Protein AF-A0A5J4PDR9-F1 (afdb_monomer_lite)

pLDDT: mean 91.51, std 6.68, range [62.25, 97.38]

Organism: NCBI:txid433724

InterPro domains:
  IPR003346 Transposase IS116/IS110/IS902, C-terminal [PF02371] (1-32)

Structure (mmCIF, N/CA/C/O backbone):
data_AF-A0A5J4PDR9-F1
#
_entry.id   AF-A0A5J4PDR9-F1
#
loop_
_atom_site.group_PDB
_atom_site.id
_atom_site.type_symbol
_atom_site.label_atom_id
_atom_site.label_alt_id
_atom_site.label_comp_id
_atom_site.label_asym_id
_atom_site.label_entity_id
_atom_site.label_seq_id
_atom_site.pdbx_PDB_ins_code
_atom_site.Cartn_x
_atom_site.Cartn_y
_atom_site.Cartn_z
_atom_site.occupancy
_atom_site.B_iso_or_equiv
_atom_site.auth_seq_id
_atom_site.auth_comp_id
_atom_site.auth_asym_id
_atom_site.auth_atom_id
_atom_site.pdbx_PDB_model_num
ATOM 1 N N . THR A 1 1 ? 7.003 10.759 -16.049 1.00 62.25 1 THR A N 1
ATOM 2 C CA . THR A 1 1 ? 6.297 11.601 -15.051 1.00 62.25 1 THR A CA 1
ATOM 3 C C . THR A 1 1 ? 6.981 11.498 -13.705 1.00 62.25 1 THR A C 1
ATOM 5 O O . THR A 1 1 ? 7.242 10.391 -13.244 1.00 62.25 1 THR A O 1
ATOM 8 N N . ARG A 1 2 ? 7.304 12.645 -13.103 1.00 75.31 2 ARG A N 1
ATOM 9 C CA . ARG A 1 2 ? 7.994 12.764 -11.811 1.00 75.31 2 ARG A CA 1
ATOM 10 C C . ARG A 1 2 ? 7.017 12.506 -10.663 1.00 75.31 2 ARG A C 1
ATOM 12 O O . ARG A 1 2 ? 5.892 12.992 -10.688 1.00 75.31 2 ARG A O 1
ATOM 19 N N . ILE A 1 3 ? 7.447 11.755 -9.654 1.00 80.38 3 ILE A N 1
ATOM 20 C CA . ILE A 1 3 ? 6.686 11.580 -8.413 1.00 80.38 3 ILE A CA 1
ATOM 21 C C . ILE A 1 3 ? 6.640 12.925 -7.684 1.00 80.38 3 ILE A C 1
ATOM 23 O O . ILE A 1 3 ? 7.685 13.527 -7.430 1.00 80.38 3 ILE A O 1
ATOM 27 N N . SER A 1 4 ? 5.439 13.391 -7.336 1.00 83.69 4 SER A N 1
ATOM 28 C CA . SER A 1 4 ? 5.283 14.616 -6.552 1.00 83.69 4 SER A CA 1
ATOM 29 C C . SER A 1 4 ? 5.943 14.470 -5.175 1.00 83.69 4 SER A C 1
ATOM 31 O O . SER A 1 4 ? 5.813 13.431 -4.518 1.00 83.69 4 SER A O 1
ATOM 33 N N . LYS A 1 5 ? 6.636 15.527 -4.733 1.00 83.75 5 LYS A N 1
ATOM 34 C CA . LYS A 1 5 ? 7.179 15.658 -3.369 1.00 83.75 5 LYS A CA 1
ATOM 35 C C . LYS A 1 5 ? 6.139 16.174 -2.366 1.00 83.75 5 LYS A C 1
ATOM 37 O O . LYS A 1 5 ? 6.466 16.369 -1.205 1.00 83.75 5 LYS A O 1
ATOM 42 N N . GLN A 1 6 ? 4.906 16.399 -2.812 1.00 85.88 6 GLN A N 1
ATOM 43 C CA . GLN A 1 6 ? 3.816 16.850 -1.958 1.00 85.88 6 GLN A CA 1
ATOM 44 C C . GLN A 1 6 ? 3.449 15.789 -0.905 1.00 85.88 6 GLN A C 1
ATOM 46 O O . GLN A 1 6 ? 3.557 14.579 -1.149 1.00 85.88 6 GLN A O 1
ATOM 51 N N . GLY A 1 7 ? 2.997 16.266 0.257 1.00 84.56 7 GLY A N 1
ATOM 52 C CA . GLY A 1 7 ? 2.651 15.457 1.426 1.00 84.56 7 GLY A CA 1
ATOM 53 C C . GLY A 1 7 ? 3.756 15.422 2.486 1.00 84.56 7 GLY A C 1
ATOM 54 O O . GLY A 1 7 ? 4.853 15.937 2.291 1.00 84.56 7 GLY A O 1
ATOM 55 N N . ASN A 1 8 ? 3.458 14.812 3.633 1.00 92.50 8 ASN A N 1
ATOM 56 C CA . ASN A 1 8 ? 4.387 14.745 4.757 1.00 92.50 8 ASN A CA 1
ATOM 57 C C . ASN A 1 8 ? 5.475 13.679 4.523 1.00 92.50 8 ASN A C 1
ATOM 59 O O . ASN A 1 8 ? 5.181 12.484 4.425 1.00 92.50 8 ASN A O 1
ATOM 63 N N . THR A 1 9 ? 6.739 14.106 4.476 1.00 91.75 9 THR A N 1
ATOM 64 C CA . THR A 1 9 ? 7.902 13.230 4.261 1.00 91.75 9 THR A CA 1
ATOM 65 C C . THR A 1 9 ? 8.033 12.141 5.325 1.00 91.75 9 THR A C 1
ATOM 67 O O . THR A 1 9 ? 8.371 11.009 4.982 1.00 91.75 9 THR A O 1
ATOM 70 N N . ARG A 1 10 ? 7.719 12.439 6.595 1.00 94.19 10 ARG A N 1
ATOM 71 C CA . ARG A 1 10 ? 7.801 11.460 7.693 1.00 94.19 10 ARG A CA 1
ATOM 72 C C . ARG A 1 10 ? 6.813 10.317 7.479 1.00 94.19 10 ARG A C 1
ATOM 74 O O . ARG A 1 10 ? 7.215 9.161 7.496 1.00 94.19 10 ARG A O 1
ATOM 81 N N . ILE A 1 11 ? 5.557 10.640 7.158 1.00 93.12 11 ILE A N 1
ATOM 82 C CA . ILE A 1 11 ? 4.515 9.637 6.871 1.00 93.12 11 ILE A CA 1
ATOM 83 C C . ILE A 1 11 ? 4.929 8.752 5.690 1.00 93.12 11 ILE A C 1
ATOM 85 O O . ILE A 1 11 ? 4.810 7.531 5.751 1.00 93.12 11 ILE A O 1
ATOM 89 N N . ARG A 1 12 ? 5.471 9.350 4.622 1.00 91.88 12 ARG A N 1
ATOM 90 C CA . ARG A 1 12 ? 5.951 8.594 3.453 1.00 91.88 12 ARG A CA 1
ATOM 91 C C . ARG A 1 12 ? 7.101 7.649 3.799 1.00 91.88 12 ARG A C 1
ATOM 93 O O . ARG A 1 12 ? 7.119 6.532 3.292 1.00 91.88 12 ARG A O 1
ATOM 100 N N . GLY A 1 13 ? 8.032 8.088 4.647 1.00 94.12 13 GLY A N 1
ATOM 101 C CA . GLY A 1 13 ? 9.124 7.252 5.146 1.00 94.12 13 GLY A CA 1
ATOM 102 C C . GLY A 1 13 ? 8.604 6.058 5.944 1.00 94.12 13 GLY A C 1
ATOM 103 O O . GLY A 1 13 ? 8.939 4.919 5.628 1.00 94.12 13 GLY A O 1
ATOM 104 N N . CYS A 1 14 ? 7.709 6.306 6.904 1.00 95.94 14 CYS A N 1
ATOM 105 C CA . CYS A 1 14 ? 7.110 5.259 7.733 1.00 95.94 14 CYS A CA 1
ATOM 106 C C . CYS A 1 14 ? 6.296 4.241 6.920 1.00 95.94 14 CYS A C 1
ATOM 108 O O . CYS A 1 14 ? 6.296 3.065 7.259 1.00 95.94 14 CYS A O 1
ATOM 110 N N . LEU A 1 15 ? 5.631 4.662 5.837 1.00 95.81 15 LEU A N 1
ATOM 111 C CA . LEU A 1 15 ? 4.802 3.783 5.001 1.00 95.81 15 LEU A CA 1
ATOM 112 C C . LEU A 1 15 ? 5.585 2.951 3.975 1.00 95.81 15 LEU A C 1
ATOM 114 O O . LEU A 1 15 ? 4.995 2.064 3.360 1.00 95.81 15 LEU A O 1
ATOM 118 N N . TYR A 1 16 ? 6.883 3.196 3.770 1.00 95.19 16 TYR A N 1
ATOM 119 C CA . TYR A 1 16 ? 7.653 2.484 2.742 1.00 95.19 16 TYR A CA 1
ATOM 120 C C . TYR A 1 16 ? 7.784 0.989 3.026 1.00 95.19 16 TYR A C 1
ATOM 122 O O . TYR A 1 16 ? 7.397 0.173 2.188 1.00 95.19 16 TYR A O 1
ATOM 130 N N . MET A 1 17 ? 8.260 0.621 4.216 1.00 96.69 17 MET A N 1
ATOM 131 C CA . MET A 1 17 ? 8.376 -0.791 4.594 1.00 96.69 17 MET A CA 1
ATOM 132 C C . MET A 1 17 ? 7.020 -1.504 4.718 1.00 96.69 17 MET A C 1
ATOM 134 O O . MET A 1 17 ? 6.885 -2.590 4.150 1.00 96.69 17 MET A O 1
ATOM 138 N N . PRO A 1 18 ? 5.986 -0.910 5.347 1.00 96.19 18 PRO A N 1
ATOM 139 C CA . PRO A 1 18 ? 4.637 -1.472 5.340 1.00 96.19 18 PRO A CA 1
ATOM 140 C C . PRO A 1 18 ? 4.091 -1.719 3.932 1.00 96.19 18 PRO A C 1
ATOM 142 O O . PRO A 1 18 ? 3.519 -2.775 3.681 1.00 96.19 18 PRO A O 1
ATOM 145 N N . ALA A 1 19 ? 4.311 -0.796 2.987 1.00 96.75 19 ALA A N 1
ATOM 146 C CA . ALA A 1 19 ? 3.878 -0.974 1.603 1.00 96.75 19 ALA A CA 1
ATOM 147 C C . ALA A 1 19 ? 4.589 -2.145 0.915 1.00 96.75 19 ALA A C 1
ATOM 149 O O . ALA A 1 19 ? 3.937 -2.927 0.228 1.00 96.75 19 ALA A O 1
ATOM 150 N N . LEU A 1 20 ? 5.901 -2.304 1.117 1.00 96.56 20 LEU A N 1
ATOM 151 C CA . LEU A 1 20 ? 6.642 -3.449 0.580 1.00 96.56 20 LEU A CA 1
ATOM 152 C C . LEU A 1 20 ? 6.160 -4.780 1.168 1.00 96.56 20 LEU A C 1
ATOM 154 O O . LEU A 1 20 ? 6.021 -5.752 0.428 1.00 96.56 20 LEU A O 1
ATOM 158 N N . SER A 1 21 ? 5.886 -4.815 2.474 1.00 97.19 21 SER A N 1
ATOM 159 C CA . SER A 1 21 ? 5.330 -5.993 3.147 1.00 97.19 21 SER A CA 1
ATOM 160 C C . SER A 1 21 ? 3.940 -6.335 2.604 1.00 97.19 21 SER A C 1
ATOM 162 O O . SER A 1 21 ? 3.707 -7.455 2.154 1.00 97.19 21 SER A O 1
ATOM 164 N N . ALA A 1 22 ? 3.050 -5.344 2.515 1.00 95.75 22 ALA A N 1
ATOM 165 C CA . ALA A 1 22 ? 1.692 -5.521 2.014 1.00 95.75 22 ALA A CA 1
ATOM 166 C C . ALA A 1 22 ? 1.652 -5.990 0.552 1.00 95.75 22 ALA A C 1
ATOM 168 O O . ALA A 1 22 ? 0.829 -6.823 0.201 1.00 95.75 22 ALA A O 1
ATOM 169 N N . VAL A 1 23 ? 2.561 -5.527 -0.310 1.00 96.44 23 VAL A N 1
ATOM 170 C CA . VAL A 1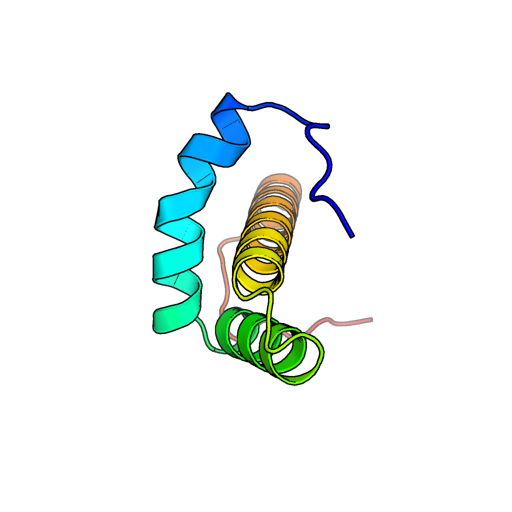 23 ? 2.653 -6.029 -1.695 1.00 96.44 23 VAL A CA 1
ATOM 171 C C . VAL A 1 23 ? 2.983 -7.530 -1.752 1.00 96.44 23 VAL A C 1
ATOM 173 O O . VAL A 1 23 ? 2.656 -8.184 -2.741 1.00 96.44 23 VAL A O 1
ATOM 176 N N . ARG A 1 24 ? 3.611 -8.095 -0.714 1.00 95.31 24 ARG A N 1
ATOM 177 C CA . ARG A 1 24 ? 3.932 -9.528 -0.636 1.00 95.31 24 ARG A CA 1
ATOM 178 C C . ARG A 1 24 ? 2.812 -10.349 -0.003 1.00 95.31 24 ARG A C 1
ATOM 180 O O . ARG A 1 24 ? 2.537 -11.434 -0.497 1.00 95.31 24 ARG A O 1
ATOM 187 N N . SER A 1 25 ? 2.199 -9.854 1.072 1.00 92.69 25 SER A N 1
ATOM 188 C CA . SER A 1 25 ? 1.259 -10.626 1.899 1.00 92.69 25 SER A CA 1
ATOM 189 C C . SER A 1 25 ? -0.219 -10.291 1.687 1.00 92.69 25 SER A C 1
ATOM 191 O O . SE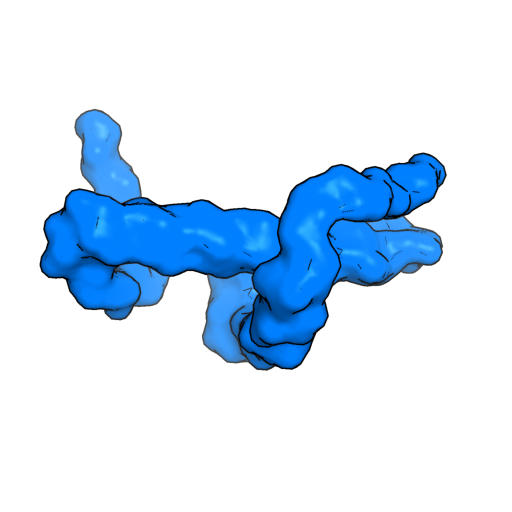R A 1 25 ? -1.073 -11.103 2.022 1.00 92.69 25 SER A O 1
ATOM 193 N N . ASN A 1 26 ? -0.544 -9.115 1.146 1.00 91.88 26 ASN A N 1
ATOM 194 C CA . ASN A 1 26 ? -1.915 -8.641 0.971 1.00 91.88 26 ASN A CA 1
ATOM 195 C C . ASN A 1 26 ? -2.299 -8.662 -0.513 1.00 91.88 26 ASN A C 1
ATOM 197 O O . ASN A 1 26 ? -1.835 -7.840 -1.307 1.00 91.88 26 ASN A O 1
ATOM 201 N N . GLU A 1 27 ? -3.163 -9.602 -0.887 1.00 92.50 27 GLU A N 1
ATOM 202 C CA . GLU A 1 27 ? -3.540 -9.849 -2.279 1.00 92.50 27 GLU A CA 1
ATOM 203 C C . GLU A 1 27 ? -4.186 -8.634 -2.982 1.00 92.50 27 GLU A C 1
ATOM 205 O O . GLU A 1 27 ? -3.720 -8.274 -4.068 1.00 92.50 27 GLU A O 1
ATOM 210 N N . PRO A 1 28 ? -5.149 -7.900 -2.386 1.00 93.00 28 PRO A N 1
ATOM 211 C CA . PRO A 1 28 ? -5.670 -6.664 -2.977 1.00 93.00 28 PRO A CA 1
ATOM 212 C C . PRO A 1 28 ? -4.592 -5.622 -3.313 1.00 93.00 28 PRO A C 1
ATOM 214 O O . PRO A 1 28 ? -4.617 -5.002 -4.384 1.00 93.00 28 PRO A O 1
ATOM 217 N N . ILE A 1 29 ? -3.628 -5.423 -2.410 1.00 94.94 29 ILE A N 1
ATOM 218 C CA . ILE A 1 29 ? -2.538 -4.454 -2.591 1.00 94.94 29 ILE A CA 1
ATOM 219 C C . ILE A 1 29 ? -1.518 -4.966 -3.611 1.00 94.94 29 ILE A C 1
ATOM 221 O O . ILE A 1 29 ? -1.055 -4.189 -4.453 1.00 94.94 29 ILE A O 1
ATOM 225 N N . ARG A 1 30 ? -1.213 -6.266 -3.599 1.00 95.62 30 ARG A N 1
ATOM 226 C CA . ARG A 1 30 ? -0.383 -6.923 -4.614 1.00 95.62 30 ARG A CA 1
ATOM 227 C C . ARG A 1 30 ? -0.979 -6.746 -6.007 1.00 95.62 30 ARG A C 1
ATOM 229 O O . ARG A 1 30 ? -0.283 -6.292 -6.912 1.00 95.62 30 ARG A O 1
ATOM 236 N N . ASN A 1 31 ? -2.274 -6.998 -6.167 1.00 95.56 31 ASN A N 1
ATOM 237 C CA . ASN A 1 31 ? -2.977 -6.864 -7.443 1.00 95.56 31 ASN A CA 1
ATOM 238 C C . ASN A 1 31 ? -3.026 -5.406 -7.923 1.00 95.56 31 ASN A C 1
ATOM 240 O O . ASN A 1 31 ? -2.960 -5.136 -9.121 1.00 95.56 31 ASN A O 1
ATOM 244 N N . LEU A 1 32 ? -3.123 -4.431 -7.014 1.00 95.19 32 LEU A N 1
ATOM 245 C CA . LEU A 1 32 ? -2.955 -3.015 -7.360 1.00 95.19 32 LEU A CA 1
ATOM 246 C C . LEU A 1 32 ? -1.533 -2.723 -7.864 1.00 95.19 32 LEU A C 1
ATOM 248 O O . LEU A 1 32 ? -1.367 -2.056 -8.885 1.00 95.19 32 LEU A O 1
ATOM 252 N N . HIS A 1 33 ? -0.516 -3.217 -7.157 1.00 95.38 33 HIS A N 1
ATOM 253 C CA . HIS A 1 33 ? 0.883 -3.016 -7.518 1.00 95.38 33 HIS A CA 1
ATOM 254 C C . HIS A 1 33 ? 1.210 -3.607 -8.895 1.00 95.38 33 HIS A C 1
ATOM 256 O O . HIS A 1 33 ? 1.747 -2.892 -9.742 1.00 95.38 33 HIS A O 1
ATOM 262 N N . LEU A 1 34 ? 0.829 -4.867 -9.134 1.00 95.25 34 LEU A N 1
ATOM 263 C CA . LEU A 1 34 ? 1.066 -5.574 -10.395 1.00 95.25 34 LEU A CA 1
ATOM 264 C C . LEU A 1 34 ? 0.420 -4.845 -11.576 1.00 95.25 34 LEU A C 1
ATOM 266 O O . LEU A 1 34 ? 1.134 -4.476 -12.503 1.00 95.25 34 LEU A O 1
ATOM 270 N N . ARG A 1 35 ? -0.870 -4.490 -11.481 1.00 95.62 35 ARG A N 1
ATOM 271 C CA . ARG A 1 35 ? -1.575 -3.727 -12.532 1.00 95.62 35 ARG A CA 1
ATOM 272 C C . ARG A 1 35 ? -0.878 -2.410 -12.885 1.00 95.62 35 ARG A C 1
ATOM 274 O O . ARG A 1 35 ? -0.823 -2.004 -14.046 1.00 95.62 35 ARG A O 1
ATOM 281 N N . ILE A 1 36 ? -0.339 -1.705 -11.889 1.00 94.25 36 ILE A N 1
ATOM 282 C CA . ILE A 1 36 ? 0.379 -0.443 -12.121 1.00 94.25 36 ILE A CA 1
ATOM 283 C C . ILE A 1 36 ? 1.736 -0.693 -12.774 1.00 94.25 36 ILE A C 1
ATOM 285 O O . ILE A 1 36 ? 2.124 0.079 -13.655 1.00 94.25 36 ILE A O 1
ATOM 289 N N . CYS A 1 37 ? 2.448 -1.735 -12.347 1.00 93.31 37 CYS A N 1
ATOM 290 C CA . CYS A 1 37 ? 3.726 -2.143 -12.919 1.00 93.31 37 CYS A CA 1
ATOM 291 C C . CYS A 1 37 ? 3.585 -2.621 -14.366 1.00 93.31 37 CYS A C 1
ATOM 293 O O . CYS A 1 37 ? 4.391 -2.213 -15.194 1.00 93.31 37 CYS A O 1
ATOM 295 N N . GLU A 1 38 ? 2.546 -3.387 -14.690 1.00 94.19 38 GLU A N 1
ATOM 296 C CA . GLU A 1 38 ? 2.219 -3.804 -16.060 1.00 94.19 38 GLU A CA 1
ATOM 297 C C . GLU A 1 38 ? 1.974 -2.590 -16.958 1.00 94.19 38 GLU A C 1
ATOM 299 O O . GLU A 1 38 ? 2.558 -2.469 -18.032 1.00 94.19 38 GLU A O 1
ATOM 304 N N . ARG A 1 39 ? 1.190 -1.617 -16.478 1.00 91.38 39 ARG A N 1
ATOM 305 C CA . ARG A 1 39 ? 0.930 -0.372 -17.216 1.00 91.38 39 ARG A CA 1
ATOM 306 C C . ARG A 1 39 ? 2.137 0.578 -17.260 1.00 91.38 39 ARG A C 1
ATOM 308 O O . ARG A 1 39 ? 2.164 1.496 -18.075 1.00 91.38 39 ARG A O 1
ATOM 315 N N . ASN A 1 40 ? 3.114 0.422 -16.363 1.00 88.12 40 ASN A N 1
ATOM 316 C CA . ASN A 1 40 ? 4.291 1.294 -16.250 1.00 88.12 40 ASN A CA 1
ATOM 317 C C . ASN A 1 40 ? 5.583 0.486 -15.992 1.00 88.12 40 ASN A C 1
ATOM 319 O O . ASN A 1 40 ? 6.182 0.633 -14.915 1.00 88.12 40 ASN A O 1
ATOM 323 N N . PRO A 1 41 ? 6.066 -0.310 -16.963 1.00 81.12 41 PRO A N 1
ATOM 324 C CA . PRO A 1 41 ? 7.160 -1.262 -16.738 1.00 81.12 41 PRO A CA 1
ATOM 325 C C . PRO A 1 41 ? 8.461 -0.599 -16.267 1.00 81.12 41 PRO A C 1
ATOM 327 O O . PRO A 1 41 ? 9.184 -1.132 -15.426 1.00 81.12 41 PRO A O 1
ATOM 330 N N . SER A 1 42 ? 8.727 0.616 -16.749 1.00 83.06 42 SER A N 1
ATOM 331 C CA . SER A 1 42 ? 9.933 1.389 -16.441 1.00 83.06 42 SER A CA 1
ATOM 332 C C . SER A 1 42 ? 9.902 2.099 -15.083 1.00 83.06 42 SER A C 1
ATOM 334 O O . SER A 1 42 ? 10.887 2.721 -14.695 1.00 83.06 42 SER A O 1
ATOM 336 N N . THR A 1 43 ? 8.791 2.073 -14.333 1.00 85.38 43 THR A N 1
ATOM 337 C CA . THR A 1 43 ? 8.693 2.807 -13.057 1.00 85.38 43 THR A CA 1
ATOM 338 C C . THR A 1 43 ? 7.946 2.027 -11.976 1.00 85.38 43 THR A C 1
ATOM 340 O O . THR A 1 43 ? 6.875 2.431 -11.517 1.00 85.38 43 THR A O 1
ATOM 343 N N . LYS A 1 44 ? 8.568 0.955 -11.472 1.00 86.12 44 LYS A N 1
ATOM 344 C CA . LYS A 1 44 ? 8.045 0.141 -10.353 1.00 86.12 44 LYS A CA 1
ATOM 345 C C . LYS A 1 44 ? 7.726 0.956 -9.089 1.00 86.12 44 LYS A C 1
ATOM 347 O O . LYS A 1 44 ? 6.785 0.642 -8.364 1.00 86.12 44 LYS A O 1
ATOM 352 N N . MET A 1 45 ? 8.436 2.067 -8.870 1.00 90.88 45 MET A N 1
ATOM 353 C CA . MET A 1 45 ? 8.191 2.982 -7.747 1.00 90.88 45 MET A CA 1
ATOM 354 C C . MET A 1 45 ? 6.766 3.570 -7.747 1.00 90.88 45 MET A C 1
ATOM 356 O O . MET A 1 45 ? 6.213 3.831 -6.681 1.00 90.88 45 MET A O 1
ATOM 360 N N . LYS A 1 46 ? 6.125 3.726 -8.919 1.00 91.88 46 LYS A N 1
ATOM 361 C CA . LYS A 1 46 ? 4.719 4.165 -8.997 1.00 91.88 46 LYS A CA 1
ATOM 362 C C . LYS A 1 46 ? 3.784 3.169 -8.312 1.00 91.88 46 LYS A C 1
ATOM 364 O O . LYS A 1 46 ? 2.876 3.587 -7.599 1.00 91.88 46 LYS A O 1
ATOM 369 N N . GLY A 1 47 ? 4.034 1.870 -8.487 1.00 93.94 47 GLY A N 1
ATOM 370 C CA . GLY A 1 47 ? 3.262 0.812 -7.842 1.00 93.94 47 GLY A CA 1
ATOM 371 C C . GLY A 1 47 ? 3.408 0.843 -6.320 1.00 93.94 47 GLY A C 1
ATOM 372 O O . GLY A 1 47 ? 2.419 0.698 -5.610 1.00 93.94 47 GLY A O 1
ATOM 373 N N . ILE A 1 48 ? 4.618 1.090 -5.807 1.00 94.62 48 ILE A N 1
ATOM 374 C CA . ILE A 1 48 ? 4.852 1.210 -4.356 1.00 94.62 48 ILE A CA 1
ATOM 375 C C . ILE A 1 48 ? 4.148 2.438 -3.773 1.00 94.62 48 ILE A C 1
ATOM 377 O O . ILE A 1 48 ? 3.502 2.345 -2.734 1.00 94.62 48 ILE A O 1
ATOM 381 N N . ILE A 1 49 ? 4.197 3.582 -4.456 1.00 93.62 49 ILE A N 1
ATOM 382 C CA . ILE A 1 49 ? 3.514 4.802 -3.995 1.00 93.62 49 ILE A CA 1
ATOM 383 C C . ILE A 1 49 ? 1.994 4.631 -3.995 1.00 93.62 49 ILE A C 1
ATOM 385 O O . ILE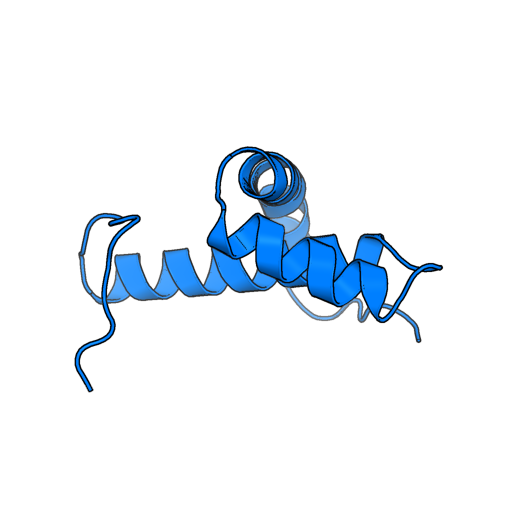 A 1 49 ? 1.314 5.119 -3.090 1.00 93.62 49 ILE A O 1
ATOM 389 N N . ALA A 1 50 ? 1.448 3.917 -4.977 1.00 94.31 50 ALA A N 1
ATOM 390 C CA . ALA A 1 50 ? 0.034 3.576 -4.983 1.00 94.31 50 ALA A CA 1
ATOM 391 C C . ALA A 1 50 ? -0.342 2.658 -3.809 1.00 94.31 50 ALA A C 1
ATOM 393 O O . ALA A 1 50 ? -1.359 2.902 -3.159 1.00 94.31 50 ALA A O 1
ATOM 394 N N . ALA A 1 51 ? 0.501 1.671 -3.484 1.00 96.00 51 ALA A N 1
ATOM 395 C CA . ALA A 1 51 ? 0.323 0.825 -2.304 1.00 96.00 51 ALA A CA 1
ATOM 396 C C . ALA A 1 51 ? 0.363 1.641 -0.997 1.00 96.00 51 ALA A C 1
ATOM 398 O O . ALA A 1 51 ? -0.535 1.496 -0.169 1.00 96.00 51 ALA A O 1
ATOM 399 N N . MET A 1 52 ? 1.317 2.570 -0.841 1.00 95.75 52 MET A N 1
ATOM 400 C CA . MET A 1 52 ? 1.372 3.487 0.312 1.00 95.75 52 MET A CA 1
ATOM 401 C C . MET A 1 52 ? 0.076 4.283 0.476 1.00 95.75 52 MET A C 1
ATOM 403 O O . MET A 1 52 ? -0.474 4.360 1.572 1.00 95.75 52 MET A O 1
ATOM 407 N N . ARG A 1 53 ? -0.427 4.880 -0.615 1.00 95.06 53 ARG A N 1
ATOM 408 C CA . ARG A 1 53 ? -1.678 5.649 -0.585 1.00 95.06 53 ARG A CA 1
ATOM 409 C C . ARG A 1 53 ? -2.856 4.763 -0.186 1.00 95.06 53 ARG A C 1
ATOM 411 O O . ARG A 1 53 ? -3.681 5.194 0.613 1.00 95.06 53 ARG A O 1
ATOM 418 N N . LYS A 1 54 ? -2.937 3.544 -0.729 1.00 95.31 54 LYS A N 1
ATOM 419 C CA . LYS A 1 54 ? -4.014 2.597 -0.419 1.00 95.31 54 LYS A CA 1
ATOM 420 C C . LYS A 1 54 ? -4.004 2.202 1.061 1.00 95.31 54 LYS A C 1
ATOM 422 O O . LYS A 1 54 ? -5.064 2.224 1.675 1.00 95.31 54 LYS A O 1
ATOM 427 N N . LEU A 1 55 ? -2.826 1.932 1.630 1.00 95.50 55 LEU A N 1
ATOM 428 C CA . LEU A 1 55 ? -2.659 1.652 3.060 1.00 95.50 55 LEU A CA 1
ATOM 429 C C . LEU A 1 55 ? -3.065 2.837 3.935 1.00 95.50 55 LEU A C 1
ATOM 431 O O . LEU A 1 55 ? -3.812 2.659 4.887 1.00 95.50 55 LEU A O 1
ATOM 435 N N . LEU A 1 56 ? -2.615 4.049 3.601 1.00 95.50 56 LEU A N 1
ATOM 436 C CA . LEU A 1 56 ? -2.945 5.242 4.383 1.00 95.50 56 LEU A CA 1
ATOM 437 C C . LEU A 1 56 ? -4.457 5.491 4.435 1.00 95.50 56 LEU A C 1
ATOM 439 O O . LEU A 1 56 ? -4.999 5.783 5.496 1.00 95.50 56 LEU A O 1
ATOM 443 N N . VAL A 1 57 ? -5.137 5.354 3.293 1.00 95.25 57 VAL A N 1
ATOM 444 C CA . VAL A 1 57 ? -6.597 5.496 3.222 1.00 95.25 57 VAL A CA 1
ATOM 445 C C . VAL A 1 57 ? -7.291 4.387 4.010 1.00 95.25 57 VAL A C 1
ATOM 447 O O . VAL A 1 57 ? -8.233 4.677 4.736 1.00 95.25 57 VAL A O 1
ATOM 450 N N . LEU A 1 58 ? -6.819 3.141 3.907 1.00 94.38 58 LEU A N 1
ATOM 451 C CA . LEU A 1 58 ? -7.378 2.013 4.656 1.00 94.38 58 LEU A CA 1
ATOM 452 C C . LEU A 1 58 ? -7.291 2.246 6.170 1.00 94.38 58 LEU A C 1
ATOM 454 O O . LEU A 1 58 ? -8.304 2.149 6.851 1.00 94.38 58 LEU A O 1
ATOM 458 N N . ILE A 1 59 ? -6.112 2.623 6.673 1.00 94.81 59 ILE A N 1
ATOM 459 C CA . ILE A 1 59 ? -5.899 2.938 8.094 1.00 94.81 59 ILE A CA 1
ATOM 460 C C . ILE A 1 59 ? -6.844 4.055 8.541 1.00 94.81 59 ILE A C 1
ATOM 462 O O . ILE A 1 59 ? -7.472 3.943 9.587 1.00 94.81 59 ILE A O 1
ATOM 466 N N . PHE A 1 60 ? -6.976 5.116 7.740 1.00 96.12 60 PHE A N 1
ATOM 467 C CA . PHE A 1 60 ? -7.868 6.229 8.056 1.00 96.12 60 PHE A CA 1
ATOM 468 C C . PHE A 1 60 ? -9.340 5.804 8.138 1.00 96.12 60 PHE A C 1
ATOM 470 O O . PHE A 1 60 ? -10.036 6.230 9.053 1.00 96.12 60 PHE A O 1
ATOM 477 N N . VAL A 1 61 ? -9.815 4.968 7.209 1.00 95.19 61 VAL A N 1
ATOM 478 C CA . VAL A 1 61 ? -11.205 4.483 7.208 1.00 95.19 61 VAL A CA 1
ATOM 479 C C . VAL A 1 61 ? -11.481 3.605 8.425 1.00 95.19 61 VAL A C 1
ATOM 481 O O . VAL A 1 61 ? -12.463 3.852 9.117 1.00 95.19 61 VAL A O 1
ATOM 484 N N . LEU A 1 62 ? -10.605 2.636 8.708 1.00 95.62 62 LEU A N 1
ATOM 485 C CA . LEU A 1 62 ? -10.740 1.743 9.864 1.00 95.62 62 LEU A CA 1
ATOM 486 C C . LEU A 1 62 ? -10.732 2.532 11.173 1.00 95.62 62 LEU A C 1
ATOM 488 O O . LEU A 1 62 ? -11.618 2.365 12.001 1.00 95.62 62 LEU A O 1
ATOM 492 N N . TRP A 1 63 ? -9.792 3.472 11.311 1.00 96.62 63 TRP A N 1
ATOM 493 C CA . TRP A 1 63 ? -9.728 4.362 12.469 1.00 96.62 63 TRP A CA 1
ATOM 494 C C . TRP A 1 63 ? -10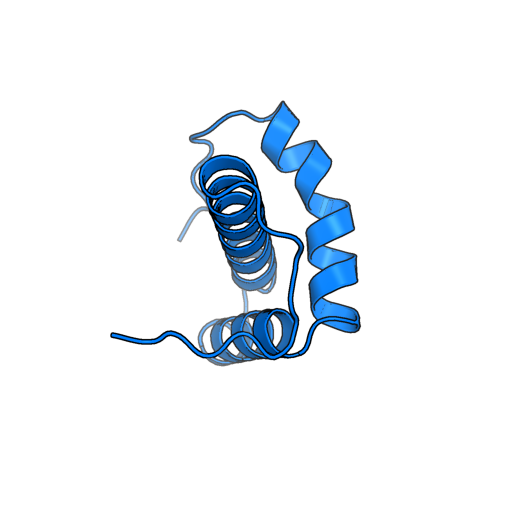.983 5.227 12.609 1.00 96.62 63 TRP A C 1
ATOM 496 O O . TRP A 1 63 ? -11.471 5.437 13.713 1.00 96.62 63 TRP A O 1
ATOM 506 N N . LYS A 1 64 ? -11.526 5.737 11.498 1.00 97.38 64 LYS A N 1
ATOM 507 C CA . LYS A 1 64 ? -12.700 6.611 11.540 1.00 97.38 64 LYS A CA 1
ATOM 508 C C . LYS A 1 64 ? -13.986 5.862 11.894 1.00 97.38 64 LYS A C 1
ATOM 510 O O . LYS A 1 64 ? -14.875 6.473 12.483 1.00 97.38 64 LYS A O 1
ATOM 515 N N . LYS A 1 65 ? -14.089 4.594 11.495 1.00 94.81 65 LYS A N 1
ATOM 516 C CA . LYS A 1 65 ? -15.231 3.718 11.783 1.00 94.81 65 LYS A CA 1
ATOM 517 C C . LYS A 1 65 ? -15.092 2.933 13.089 1.00 94.81 65 LYS A C 1
ATOM 519 O O . LYS A 1 65 ? -16.072 2.342 13.515 1.00 94.81 65 LYS A O 1
ATOM 524 N N . ASP A 1 66 ? -13.908 2.951 13.699 1.00 96.00 66 ASP A N 1
ATOM 525 C CA . ASP A 1 66 ? -13.554 2.116 14.852 1.00 96.00 66 ASP A CA 1
ATOM 526 C C . ASP A 1 66 ? -13.753 0.613 14.575 1.00 96.00 66 ASP A C 1
ATOM 528 O O . ASP A 1 66 ? -14.255 -0.153 15.392 1.00 96.00 66 ASP A O 1
ATOM 532 N N . GLU A 1 67 ? -13.372 0.191 13.367 1.00 94.12 67 GLU A N 1
ATOM 533 C CA . GLU A 1 67 ? -13.528 -1.183 12.890 1.00 94.12 67 GLU A CA 1
ATOM 534 C C . GLU A 1 67 ? -12.157 -1.867 12.747 1.00 94.12 67 GLU A C 1
ATOM 536 O O . GLU A 1 67 ? -11.193 -1.247 12.275 1.00 94.12 67 GLU A O 1
ATOM 541 N N . PRO A 1 68 ? -12.038 -3.160 13.102 1.00 94.62 68 PRO A N 1
ATOM 542 C CA . PRO A 1 68 ? -10.832 -3.926 12.826 1.00 94.62 68 PRO A CA 1
ATOM 543 C C . PRO A 1 68 ? -10.673 -4.177 11.321 1.00 94.62 68 PRO A C 1
ATOM 545 O O . PRO A 1 68 ? -11.639 -4.216 10.560 1.00 94.62 68 PRO A O 1
ATOM 548 N N . TYR A 1 69 ? -9.431 -4.383 10.876 1.00 92.19 69 TYR A N 1
ATOM 549 C CA . TYR A 1 69 ? -9.173 -4.790 9.496 1.00 92.19 69 TYR A CA 1
ATOM 550 C C . TY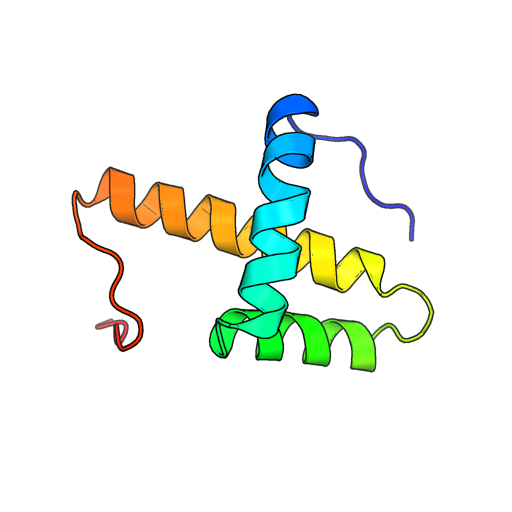R A 1 69 ? -9.757 -6.182 9.222 1.00 92.19 69 TYR A C 1
ATOM 552 O O . TYR A 1 69 ? -9.331 -7.161 9.834 1.00 92.19 69 TYR A O 1
ATOM 560 N N . ASP A 1 70 ? -10.657 -6.264 8.246 1.00 92.75 70 ASP A N 1
ATOM 561 C CA . ASP A 1 70 ? -11.179 -7.516 7.703 1.00 92.75 70 ASP A CA 1
ATOM 562 C C . ASP A 1 70 ? -10.682 -7.709 6.252 1.00 92.75 70 ASP A C 1
ATOM 564 O O . ASP A 1 70 ? -11.041 -6.924 5.366 1.00 92.75 70 ASP A O 1
ATOM 568 N N . PRO A 1 71 ? -9.855 -8.739 5.974 1.00 89.31 71 PRO A N 1
ATOM 569 C CA . PRO A 1 71 ? -9.401 -9.062 4.622 1.00 89.31 71 PRO A CA 1
ATOM 570 C C . PRO A 1 71 ? -10.530 -9.366 3.630 1.00 89.31 71 PRO A C 1
ATOM 572 O O . PRO A 1 71 ? -10.344 -9.156 2.433 1.00 89.31 71 PRO A O 1
ATOM 575 N N . ASN A 1 72 ? -11.671 -9.858 4.117 1.00 90.62 72 ASN A N 1
ATOM 576 C CA . ASN A 1 72 ? -12.807 -10.291 3.307 1.00 90.62 72 ASN A CA 1
ATOM 577 C C . ASN A 1 72 ? -13.941 -9.259 3.291 1.00 90.62 72 ASN A C 1
ATOM 579 O O . ASN A 1 72 ? -15.047 -9.575 2.854 1.00 90.62 72 ASN A O 1
ATOM 583 N N . HIS A 1 73 ? -13.674 -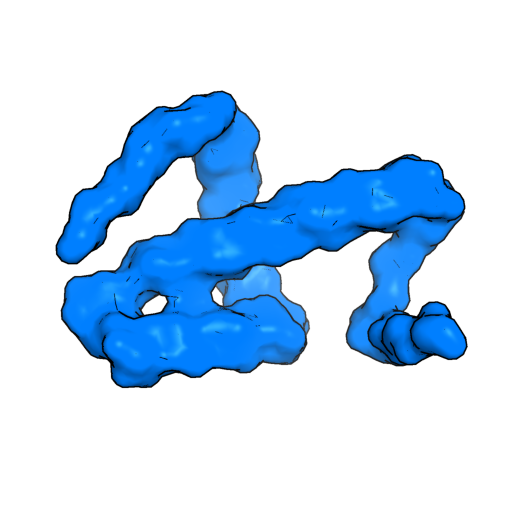8.029 3.741 1.00 88.94 73 HIS A N 1
ATOM 584 C CA . HIS A 1 73 ? -14.678 -6.977 3.808 1.00 88.94 73 HIS A CA 1
ATOM 585 C C . HIS A 1 73 ? -15.287 -6.700 2.428 1.00 88.94 73 HIS A C 1
ATOM 587 O O . HIS A 1 73 ? -14.625 -6.188 1.518 1.00 88.94 73 HIS A O 1
ATOM 593 N N . VAL A 1 74 ? -16.576 -7.003 2.288 1.00 86.25 74 VAL A N 1
ATOM 594 C CA . VAL A 1 74 ? -17.356 -6.688 1.092 1.00 86.25 74 VAL A CA 1
ATOM 595 C C . VAL A 1 74 ? -18.014 -5.333 1.298 1.00 86.25 74 VAL A C 1
ATOM 597 O O . VAL A 1 74 ? -18.750 -5.130 2.261 1.00 86.25 74 VAL A O 1
ATOM 600 N N . TRP A 1 75 ? -17.757 -4.401 0.380 1.00 82.19 75 TRP A N 1
ATOM 601 C CA . TRP A 1 75 ? -18.453 -3.120 0.377 1.00 82.19 75 TRP A CA 1
ATOM 602 C C . TRP A 1 75 ? -19.950 -3.351 0.154 1.00 82.19 75 TRP A C 1
ATOM 604 O O . TRP A 1 75 ? -20.353 -3.807 -0.917 1.00 82.19 75 TRP A O 1
ATOM 614 N N . GLN A 1 76 ? -20.758 -3.028 1.158 1.00 74.88 76 GLN A N 1
ATOM 615 C CA . GLN A 1 76 ? -22.208 -2.957 1.034 1.00 74.88 76 GLN A CA 1
ATOM 616 C C . GLN A 1 76 ? -22.560 -1.523 0.626 1.00 74.88 76 GLN A C 1
ATOM 618 O O . GLN A 1 76 ? -22.290 -0.584 1.376 1.00 74.88 76 GLN A O 1
ATOM 623 N N . ALA A 1 77 ? -23.041 -1.368 -0.611 1.00 66.44 77 ALA A N 1
ATOM 624 C CA . ALA A 1 77 ? -23.452 -0.090 -1.193 1.00 66.44 77 ALA A CA 1
ATOM 625 C C . ALA A 1 77 ? -24.917 0.218 -0.877 1.00 66.44 77 ALA A C 1
ATOM 627 O O . ALA A 1 77 ? -25.717 -0.744 -0.875 1.00 66.44 77 ALA A O 1
#

Radius of gyration: 13.35 Å; chains: 1; bounding box: 33×28×32 Å

Sequence (77 aa):
TRISKQGNTRIRGCLYMPALSAVRSNEPIRNLHLRICERNPSTKMKGIIAAMRKLLVLIFVLWKKDEPYDPNHVWQA

Foldseek 3Di:
DDDDPDDDPVLVVVLQVVLVVCLVVQPVLVVQLVVVCVVPVPCSVVSSVVSSVVVVVVVVVCVVVVHDDDSPDDDDD

Secondary structure (DSSP, 8-state):
-PPP--S-HHHHHHHHHHHHHHHHH-HHHHHHHHHHHHH-TT-HHHHHHHHHHHHHHHHHHHHHHT----TT-----